Protein AF-A0AAD6PAG9-F1 (afdb_monomer)

Foldseek 3Di:
DDDDDDDDDDDDDDDDDDDDDDDDDPPPPPPPPPPDPPPPVNVPDDDDDDPVVDDDDPCLAEPEPPPADDDVVDPVRHRPDYDDPPDDPPDDDD

Secondary structure (DSSP, 8-state):
-----PPPP------------------------------HHHHT---PPPGGG-----GGGGEETTT--PPTT-GGGS-SSEE-SS--TTS---

Solvent-accessible surface area (backbone atoms only — not comparable to full-atom values): 7005 Å² total; per-residue (Å²): 139,85,84,87,82,83,88,85,81,88,87,84,80,82,90,80,82,92,76,93,78,89,70,91,69,92,73,81,70,77,73,88,79,79,78,71,80,72,53,72,70,63,80,73,54,88,73,87,76,57,73,92,73,58,79,87,75,68,55,27,66,58,24,37,70,93,74,62,72,66,50,88,92,39,76,85,41,49,70,76,31,79,40,63,85,86,64,53,94,85,53,78,86,126

Sequence (94 aa):
MIQKRPQKWMGGANCVSEEELVFHGAVQLWASEEQGAHARAFLHRFQWLEDEEIGSIPFVWNFLEGHNRVGEGDAATFPKAIHYTRGGPWFEAL

Structure (mmCIF, N/CA/C/O backbone):
data_AF-A0AAD6PAG9-F1
#
_entry.id   AF-A0AAD6PAG9-F1
#
loop_
_atom_site.group_PDB
_atom_site.id
_atom_site.type_symbol
_atom_site.label_atom_id
_atom_site.label_alt_id
_atom_site.label_comp_id
_atom_site.label_asym_id
_atom_site.label_entity_id
_atom_site.label_seq_id
_atom_site.pdbx_PDB_ins_code
_atom_site.Cartn_x
_atom_site.Cartn_y
_atom_site.Cartn_z
_atom_site.occupancy
_atom_site.B_iso_or_equiv
_atom_site.auth_seq_id
_atom_site.auth_comp_id
_atom_site.auth_asym_id
_atom_site.auth_atom_id
_atom_site.pdbx_PDB_model_num
ATOM 1 N N . MET A 1 1 ? 45.161 20.354 -42.690 1.00 37.53 1 MET A N 1
ATOM 2 C CA . MET A 1 1 ? 45.706 21.120 -41.547 1.00 37.53 1 MET A CA 1
ATOM 3 C C . MET A 1 1 ? 45.214 22.552 -41.669 1.00 37.53 1 MET A C 1
ATOM 5 O O . MET A 1 1 ? 45.669 23.249 -42.562 1.00 37.53 1 MET A O 1
ATOM 9 N N . ILE A 1 2 ? 44.239 22.967 -40.858 1.00 37.66 2 ILE A N 1
ATOM 10 C CA . ILE A 1 2 ? 43.726 24.346 -40.867 1.00 37.66 2 ILE A CA 1
ATOM 11 C C . ILE A 1 2 ? 44.150 24.987 -39.547 1.00 37.66 2 ILE A C 1
ATOM 13 O O . ILE A 1 2 ? 43.726 24.568 -38.473 1.00 37.66 2 ILE A O 1
ATOM 17 N N . GLN A 1 3 ? 45.063 25.948 -39.656 1.00 38.72 3 GLN A N 1
ATOM 18 C CA . GLN A 1 3 ? 45.610 26.742 -38.561 1.00 38.72 3 GLN A CA 1
ATOM 19 C C . GLN A 1 3 ? 44.617 27.855 -38.189 1.00 38.72 3 GLN A C 1
ATOM 21 O O . GLN A 1 3 ? 44.124 28.566 -39.065 1.00 38.72 3 GLN A O 1
ATOM 26 N N . LYS A 1 4 ? 44.330 28.008 -36.891 1.00 41.78 4 LYS A N 1
ATOM 27 C CA . LYS A 1 4 ? 43.519 29.102 -36.327 1.00 41.78 4 LYS A CA 1
ATOM 28 C C . LYS A 1 4 ? 44.320 30.412 -36.309 1.00 41.78 4 LYS A C 1
ATOM 30 O O . LYS A 1 4 ? 45.515 30.395 -36.029 1.00 41.78 4 LYS A O 1
ATOM 35 N N . ARG A 1 5 ? 43.649 31.558 -36.465 1.00 38.16 5 ARG A N 1
ATOM 36 C CA . ARG A 1 5 ? 44.105 32.840 -35.892 1.00 38.16 5 ARG A CA 1
ATOM 37 C C . ARG A 1 5 ? 42.948 33.532 -35.154 1.00 38.16 5 ARG A C 1
ATOM 39 O O . ARG A 1 5 ? 41.828 33.476 -35.656 1.00 38.16 5 ARG A O 1
ATOM 46 N N . PRO A 1 6 ? 43.189 34.146 -33.980 1.00 42.09 6 PRO A N 1
ATOM 47 C CA . PRO A 1 6 ? 42.140 34.710 -33.135 1.00 42.09 6 PRO A CA 1
ATOM 48 C C . PRO A 1 6 ? 41.885 36.193 -33.450 1.00 42.09 6 PRO A C 1
ATOM 50 O O . PRO A 1 6 ? 42.820 36.950 -33.713 1.00 42.09 6 PRO A O 1
ATOM 53 N N . GLN A 1 7 ? 40.622 36.620 -33.384 1.00 40.94 7 GLN A N 1
ATOM 54 C CA . GLN A 1 7 ? 40.243 38.035 -33.387 1.00 40.94 7 GLN A CA 1
ATOM 55 C C . GLN A 1 7 ? 40.384 38.618 -31.974 1.00 40.94 7 GLN A C 1
ATOM 57 O O . GLN A 1 7 ? 39.798 38.114 -31.020 1.00 40.94 7 GLN A O 1
ATOM 62 N N . LYS A 1 8 ? 41.162 39.698 -31.858 1.00 38.56 8 LYS A N 1
ATOM 63 C CA . LYS A 1 8 ? 41.299 40.545 -30.667 1.00 38.56 8 LYS A CA 1
ATOM 64 C C . LYS A 1 8 ? 40.163 41.572 -30.661 1.00 38.56 8 LYS A C 1
ATOM 66 O O . LYS A 1 8 ? 40.052 42.342 -31.610 1.00 38.56 8 LYS A O 1
ATOM 71 N N . TRP A 1 9 ? 39.357 41.601 -29.602 1.00 33.53 9 TRP A N 1
ATOM 72 C CA . TRP A 1 9 ? 38.399 42.679 -29.338 1.00 33.53 9 TRP A CA 1
ATOM 73 C C . TRP A 1 9 ? 39.014 43.690 -28.362 1.00 33.53 9 TRP A C 1
ATOM 75 O O . TRP A 1 9 ? 39.594 43.305 -27.349 1.00 33.53 9 TRP A O 1
ATOM 85 N N . MET A 1 10 ? 38.929 44.980 -28.698 1.00 36.38 10 MET A N 1
ATOM 86 C CA . MET A 1 10 ? 39.338 46.095 -27.840 1.00 36.38 10 MET A CA 1
ATOM 87 C C . MET A 1 10 ? 38.115 46.559 -27.048 1.00 36.38 10 MET A C 1
ATOM 89 O O . MET A 1 10 ? 37.200 47.137 -27.625 1.00 36.38 10 MET A O 1
ATOM 93 N N . GLY A 1 11 ? 38.084 46.275 -25.746 1.00 33.91 11 GLY A N 1
ATOM 94 C CA . GLY A 1 11 ? 37.075 46.803 -24.832 1.00 33.91 11 GLY A CA 1
ATOM 95 C C . GLY A 1 11 ? 37.624 48.018 -24.098 1.00 33.91 11 GLY A C 1
ATOM 96 O O . GLY A 1 11 ? 38.533 47.880 -23.286 1.00 33.91 11 GLY A O 1
ATOM 97 N N . GLY A 1 12 ? 37.082 49.194 -24.401 1.00 39.97 12 GLY A N 1
ATOM 98 C CA . GLY A 1 12 ? 37.183 50.383 -23.566 1.00 39.97 12 GLY A CA 1
ATOM 99 C C . GLY A 1 12 ? 35.791 50.722 -23.049 1.00 39.97 12 GLY A C 1
ATOM 100 O O . GLY A 1 12 ? 34.886 50.943 -23.849 1.00 39.97 12 GLY A O 1
ATOM 101 N N . ALA A 1 13 ? 35.620 50.751 -21.732 1.00 38.97 13 ALA A N 1
ATOM 102 C CA . ALA A 1 13 ? 34.505 51.422 -21.080 1.00 38.97 13 ALA A CA 1
ATOM 103 C C . ALA A 1 13 ? 34.961 51.855 -19.683 1.00 38.97 13 ALA A C 1
ATOM 105 O O . ALA A 1 13 ? 35.590 51.089 -18.956 1.00 38.97 13 ALA A O 1
ATOM 106 N N . ASN A 1 14 ? 34.708 53.127 -19.396 1.00 36.22 14 ASN A N 1
ATOM 107 C CA . ASN A 1 14 ? 35.243 53.893 -18.281 1.00 36.22 14 ASN A CA 1
ATOM 108 C C . ASN A 1 14 ? 34.649 53.495 -16.925 1.00 36.22 14 ASN A C 1
ATOM 110 O O . ASN A 1 14 ? 33.480 53.131 -16.821 1.00 36.22 14 ASN A O 1
ATOM 114 N N . CYS A 1 15 ? 35.481 53.663 -15.899 1.00 32.91 15 CYS A N 1
ATOM 115 C CA . CYS A 1 15 ? 35.160 53.626 -14.480 1.00 32.91 15 CYS A CA 1
ATOM 116 C C . CYS A 1 15 ? 34.096 54.676 -14.123 1.00 32.91 15 CYS A C 1
ATOM 118 O O . CYS A 1 15 ? 34.209 55.830 -14.541 1.00 32.91 15 CYS A O 1
ATOM 120 N N . VAL A 1 16 ? 33.120 54.303 -13.294 1.00 40.69 16 VAL A N 1
ATOM 121 C CA . VAL A 1 16 ? 32.314 55.257 -12.523 1.00 40.69 16 VAL A CA 1
ATOM 122 C C . VAL A 1 16 ? 32.442 54.878 -11.052 1.00 40.69 16 VAL A C 1
ATOM 124 O O . VAL A 1 16 ? 32.465 53.700 -10.703 1.00 40.69 16 VAL A O 1
ATOM 127 N N . SER A 1 17 ? 32.656 55.917 -10.258 1.00 36.91 17 SER A N 1
ATOM 128 C CA . SER A 1 17 ? 33.140 55.971 -8.884 1.00 36.91 17 SER A CA 1
ATOM 129 C C . SER A 1 17 ? 32.204 55.372 -7.837 1.00 36.91 17 SER A C 1
ATOM 131 O O . SER A 1 17 ? 30.984 55.420 -7.965 1.00 36.91 17 SER A O 1
ATOM 133 N N . GLU A 1 18 ? 32.849 54.865 -6.788 1.00 46.19 18 GLU A N 1
ATOM 134 C CA . GLU A 1 18 ? 32.314 54.384 -5.516 1.00 46.19 18 GLU A CA 1
ATOM 135 C C . GLU A 1 18 ? 31.463 55.443 -4.799 1.00 46.19 18 GLU A C 1
ATOM 137 O O . GLU A 1 18 ? 31.938 56.553 -4.580 1.00 46.19 18 GLU A O 1
ATOM 142 N N . GLU A 1 19 ? 30.262 55.068 -4.348 1.00 42.09 19 GLU A N 1
ATOM 143 C CA . GLU A 1 19 ? 29.647 55.641 -3.146 1.00 42.09 19 GLU A CA 1
ATOM 144 C C . GLU A 1 19 ? 28.997 54.516 -2.324 1.00 42.09 19 GLU A C 1
ATOM 146 O O . GLU A 1 19 ? 28.196 53.718 -2.819 1.00 42.09 19 GLU A O 1
ATOM 151 N N . GLU A 1 20 ? 29.421 54.441 -1.062 1.00 40.09 20 GLU A N 1
ATOM 152 C CA . GLU A 1 20 ? 28.941 53.558 -0.003 1.00 40.09 20 GLU A CA 1
ATOM 153 C C . GLU A 1 20 ? 27.416 53.600 0.165 1.00 40.09 20 GLU A C 1
ATOM 155 O O . GLU A 1 20 ? 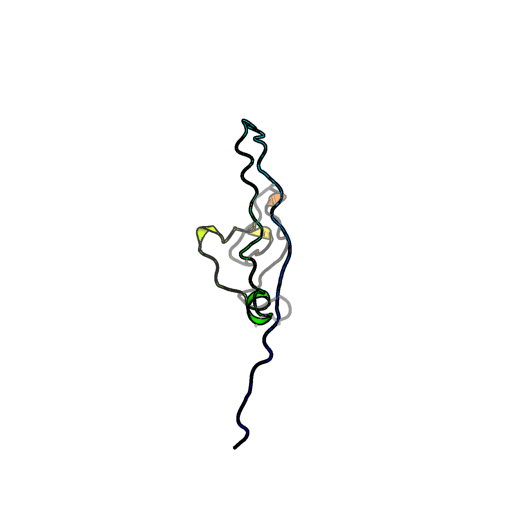26.825 54.646 0.425 1.00 40.09 20 GLU A O 1
ATOM 160 N N . LEU A 1 21 ? 26.794 52.421 0.182 1.00 34.88 21 LEU A N 1
ATOM 161 C CA . LEU A 1 21 ? 25.513 52.199 0.847 1.00 34.88 21 LEU A CA 1
ATOM 162 C C . LEU A 1 21 ? 25.678 51.023 1.809 1.00 34.88 21 LEU A C 1
ATOM 164 O O . LEU A 1 21 ? 25.601 49.854 1.433 1.00 34.88 21 LEU A O 1
ATOM 168 N N . VAL A 1 22 ? 25.929 51.354 3.076 1.00 39.19 22 VAL A N 1
ATOM 169 C CA . VAL A 1 22 ? 25.899 50.407 4.191 1.00 39.19 22 VAL A CA 1
ATOM 170 C C . VAL A 1 22 ? 24.443 50.013 4.438 1.00 39.19 22 VAL A C 1
ATOM 172 O O . VAL A 1 22 ? 23.676 50.771 5.029 1.00 39.19 22 VAL A O 1
ATOM 175 N N . PHE A 1 23 ? 24.058 48.812 4.004 1.00 35.66 23 PHE A N 1
ATOM 176 C CA . PHE A 1 23 ? 22.809 48.174 4.414 1.00 35.66 23 PHE A CA 1
ATOM 177 C C . PHE A 1 23 ? 23.112 47.095 5.459 1.00 35.66 23 PHE A C 1
ATOM 179 O O . PHE A 1 23 ? 23.702 46.056 5.168 1.00 35.66 23 PHE A O 1
ATOM 186 N N . HIS A 1 24 ? 22.700 47.357 6.701 1.00 37.97 24 HIS A N 1
ATOM 187 C CA . HIS A 1 24 ? 22.549 46.324 7.719 1.00 37.97 24 HIS A CA 1
ATOM 188 C C . HIS A 1 24 ? 21.414 45.391 7.295 1.00 37.97 24 HIS A C 1
ATOM 190 O O . HIS A 1 24 ? 20.272 45.819 7.141 1.00 37.97 24 HIS A O 1
ATOM 196 N N . GLY A 1 25 ? 21.731 44.112 7.136 1.00 38.06 25 GLY A N 1
ATOM 197 C CA . GLY A 1 25 ? 20.758 43.076 6.825 1.00 38.06 25 GLY A CA 1
ATOM 198 C C . GLY A 1 25 ? 21.381 42.050 5.903 1.00 38.06 25 GLY A C 1
ATOM 199 O O . GLY A 1 25 ? 21.449 42.258 4.697 1.00 38.06 25 GLY A O 1
ATOM 200 N N . ALA A 1 26 ? 21.842 40.939 6.475 1.00 44.81 26 ALA A N 1
ATOM 201 C CA . ALA A 1 26 ? 22.253 39.772 5.712 1.00 44.81 26 ALA A CA 1
ATOM 202 C C . ALA A 1 26 ? 21.020 39.166 5.022 1.00 44.81 26 ALA A C 1
ATOM 204 O O . ALA A 1 26 ? 20.409 38.220 5.510 1.00 44.81 26 ALA A O 1
ATOM 205 N N . VAL A 1 27 ? 20.630 39.738 3.885 1.00 41.22 27 VAL A N 1
ATOM 206 C CA . VAL A 1 27 ? 19.847 39.025 2.885 1.00 41.22 27 VAL A CA 1
ATOM 207 C C . VAL A 1 27 ? 20.848 38.144 2.165 1.00 41.22 27 VAL A C 1
ATOM 209 O O . VAL A 1 27 ? 21.627 38.606 1.333 1.00 41.22 27 VAL A O 1
ATOM 212 N N . GLN A 1 28 ? 20.857 36.865 2.522 1.00 47.28 28 GLN A N 1
ATOM 213 C CA . GLN A 1 28 ? 21.584 35.862 1.766 1.00 47.28 28 GLN A CA 1
ATOM 214 C C . GLN A 1 28 ? 20.807 35.638 0.465 1.00 47.28 28 GLN A C 1
ATOM 216 O O . GLN A 1 28 ? 19.939 34.775 0.356 1.00 47.28 28 GLN A O 1
ATOM 221 N N . LEU A 1 29 ? 21.070 36.515 -0.505 1.00 39.03 29 LEU A N 1
ATOM 222 C CA . LEU A 1 29 ? 20.784 36.271 -1.907 1.00 39.03 29 LEU A CA 1
ATOM 223 C C . LEU A 1 29 ? 21.482 34.959 -2.247 1.00 39.03 29 LEU A C 1
ATOM 225 O O . LEU A 1 29 ? 22.710 34.882 -2.241 1.00 39.03 29 LEU A O 1
ATOM 229 N N . TRP A 1 30 ? 20.699 33.919 -2.515 1.00 42.53 30 TRP A N 1
ATOM 230 C CA . TRP A 1 30 ? 21.200 32.776 -3.256 1.00 42.53 30 TRP A CA 1
ATOM 231 C C . TRP A 1 30 ? 21.554 33.333 -4.632 1.00 42.53 30 TRP A C 1
ATOM 233 O O . TRP A 1 30 ? 20.6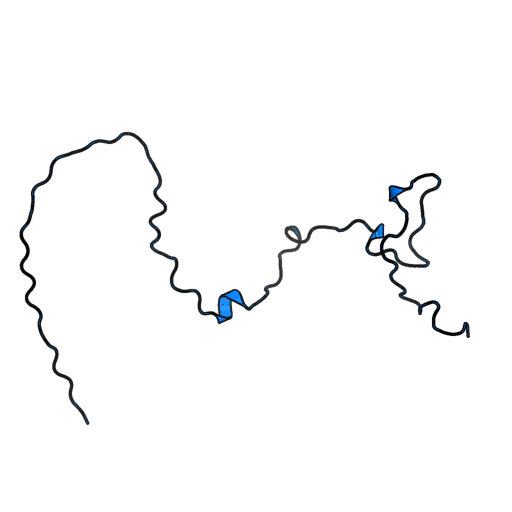82 33.480 -5.487 1.00 42.53 30 TRP A O 1
ATOM 243 N N . ALA A 1 31 ? 22.808 33.758 -4.808 1.00 44.97 31 ALA A N 1
ATOM 244 C CA . ALA A 1 31 ? 23.340 34.041 -6.124 1.00 44.97 31 ALA A CA 1
ATOM 245 C C . ALA A 1 31 ? 23.117 32.758 -6.925 1.00 44.97 31 ALA A C 1
ATOM 247 O O . ALA A 1 31 ? 23.626 31.692 -6.577 1.00 44.97 31 ALA A O 1
ATOM 248 N N . SER A 1 32 ? 22.239 32.848 -7.917 1.00 53.72 32 SER A N 1
ATOM 249 C CA . SER A 1 32 ? 21.803 31.758 -8.781 1.00 53.72 32 SER A CA 1
ATOM 250 C C . SER A 1 32 ? 22.924 31.361 -9.743 1.00 53.72 32 SER A C 1
ATOM 252 O O . SER A 1 32 ? 22.749 31.416 -10.959 1.00 53.72 32 SER A O 1
ATOM 254 N N . GLU A 1 33 ? 24.103 31.045 -9.219 1.00 53.62 33 GLU A N 1
ATOM 255 C CA . GLU A 1 33 ? 25.313 30.882 -10.023 1.00 53.62 33 GLU A CA 1
ATOM 256 C C . GLU A 1 33 ? 25.887 29.467 -9.975 1.00 53.62 33 GLU A C 1
ATOM 258 O O . GLU A 1 33 ? 27.012 29.232 -10.395 1.00 53.62 33 GLU A O 1
ATOM 263 N N . GLU A 1 34 ? 25.076 28.482 -9.584 1.00 52.94 34 GLU A N 1
ATOM 264 C CA . GLU A 1 34 ? 25.405 27.089 -9.886 1.00 52.94 34 GLU A CA 1
ATOM 265 C C . GLU A 1 34 ? 24.167 26.218 -10.113 1.00 52.94 34 GLU A C 1
ATOM 267 O O . GLU A 1 34 ? 23.927 25.215 -9.454 1.00 52.94 34 GLU A O 1
ATOM 272 N N . GLN A 1 35 ? 23.357 26.590 -11.102 1.00 50.94 35 GLN A N 1
ATOM 273 C CA . GLN A 1 35 ? 22.470 25.636 -11.774 1.00 50.94 35 GLN A CA 1
ATOM 274 C C . GLN A 1 35 ? 22.995 25.422 -13.188 1.00 50.94 35 GLN A C 1
ATOM 276 O O . GLN A 1 35 ? 22.367 25.763 -14.190 1.00 50.94 35 GLN A O 1
ATOM 281 N N . GLY A 1 36 ? 24.214 24.876 -13.252 1.00 48.84 36 GLY A N 1
ATOM 282 C CA . GLY A 1 36 ? 24.765 24.333 -14.482 1.00 48.84 36 GLY A CA 1
ATOM 283 C C . GLY A 1 36 ? 23.768 23.330 -15.043 1.00 48.84 36 GLY A C 1
ATOM 284 O O . GLY A 1 36 ? 23.350 22.418 -14.336 1.00 48.84 36 GLY A O 1
ATOM 285 N N . ALA A 1 37 ? 23.346 23.553 -16.288 1.00 55.47 37 ALA A N 1
ATOM 286 C CA . ALA A 1 37 ? 22.349 22.771 -17.002 1.00 55.47 37 ALA A CA 1
ATOM 287 C C . ALA A 1 37 ? 22.499 21.271 -16.715 1.00 55.47 37 ALA A C 1
ATOM 289 O O . ALA A 1 37 ? 23.337 20.589 -17.312 1.00 55.47 37 ALA A O 1
ATOM 290 N N . HIS A 1 38 ? 21.685 20.750 -15.794 1.00 57.97 38 HIS A N 1
ATOM 291 C CA . HIS A 1 38 ? 21.645 19.324 -15.546 1.00 57.97 38 HIS A CA 1
ATOM 292 C C . HIS A 1 38 ? 21.248 18.671 -16.870 1.00 57.97 38 HIS A C 1
ATOM 294 O O . HIS A 1 38 ? 20.164 18.928 -17.400 1.00 57.97 38 HIS A O 1
ATOM 300 N N . ALA A 1 39 ? 22.160 17.887 -17.457 1.00 63.97 39 ALA A N 1
ATOM 301 C CA . ALA A 1 39 ? 21.905 17.203 -18.718 1.00 63.97 39 ALA A CA 1
ATOM 302 C C . ALA A 1 39 ? 20.561 16.476 -18.610 1.00 63.97 39 ALA A C 1
ATOM 304 O O . ALA 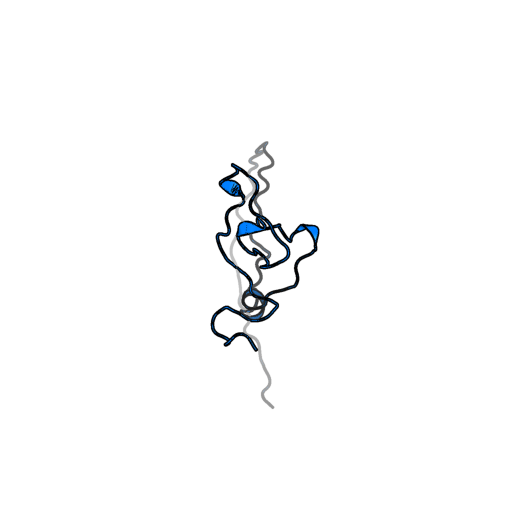A 1 39 ? 20.280 15.897 -17.568 1.00 63.97 39 ALA A O 1
ATOM 305 N N . ARG A 1 40 ? 19.736 16.462 -19.664 1.00 61.44 40 ARG A N 1
ATOM 306 C CA . ARG A 1 40 ? 18.404 15.814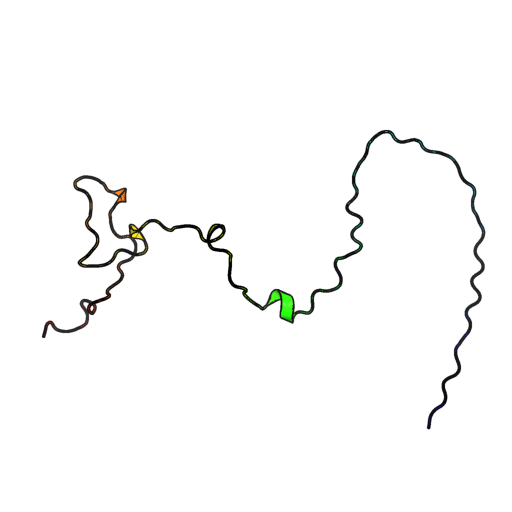 -19.651 1.00 61.44 40 ARG A CA 1
ATOM 307 C C . ARG A 1 40 ? 18.406 14.418 -19.010 1.00 61.44 40 ARG A C 1
ATOM 309 O O . ARG A 1 40 ? 17.446 14.031 -18.359 1.00 61.44 40 ARG A O 1
ATOM 316 N N . ALA A 1 41 ? 19.507 13.684 -19.157 1.00 61.19 41 ALA A N 1
ATOM 317 C CA . ALA A 1 41 ? 19.727 12.387 -18.528 1.00 61.19 41 ALA A CA 1
ATOM 318 C C . ALA A 1 41 ? 19.669 12.403 -16.983 1.00 61.19 41 ALA A C 1
ATOM 320 O O . ALA A 1 41 ? 19.309 11.394 -16.397 1.00 61.19 41 ALA A O 1
ATOM 321 N N . PHE A 1 42 ? 20.016 13.505 -16.319 1.00 65.94 42 PHE A N 1
ATOM 322 C CA . PHE A 1 42 ? 19.916 13.685 -14.868 1.00 65.94 42 PHE A CA 1
ATOM 323 C C . PHE A 1 42 ? 18.459 13.773 -14.392 1.00 65.94 42 PHE A C 1
ATOM 325 O O . PHE A 1 42 ? 18.133 13.190 -13.368 1.00 65.94 42 PHE A O 1
ATOM 332 N N . LEU A 1 43 ? 17.568 14.412 -15.161 1.00 70.19 43 LEU A N 1
ATOM 333 C CA . LEU A 1 43 ? 16.148 14.559 -14.801 1.00 70.19 43 LEU A CA 1
ATOM 334 C C . LEU A 1 43 ? 15.298 13.310 -15.093 1.00 70.19 43 LEU A C 1
ATOM 336 O O . LEU A 1 43 ? 14.199 13.182 -14.566 1.00 70.19 43 LEU A O 1
ATOM 340 N N . HIS A 1 44 ? 15.778 12.394 -15.939 1.00 77.75 44 HIS A N 1
ATOM 341 C CA . HIS A 1 44 ? 15.043 11.180 -16.326 1.00 77.75 44 HIS A CA 1
ATOM 342 C C . HIS A 1 44 ? 15.513 9.907 -15.608 1.00 77.75 44 HIS A C 1
ATOM 344 O O . HIS A 1 44 ? 15.050 8.818 -15.948 1.00 77.75 44 HIS A O 1
ATOM 350 N N . ARG A 1 45 ? 16.440 10.002 -14.648 1.00 77.69 45 ARG A N 1
ATOM 351 C CA . ARG A 1 45 ? 16.882 8.842 -13.867 1.00 77.69 45 ARG A CA 1
ATOM 352 C C . ARG A 1 45 ? 16.246 8.866 -12.489 1.00 77.69 45 ARG A C 1
ATOM 354 O O . ARG A 1 45 ? 16.509 9.772 -11.707 1.00 77.69 45 ARG A O 1
ATOM 361 N N . PHE A 1 46 ? 15.479 7.826 -12.189 1.00 84.44 46 PHE A N 1
ATOM 362 C CA . PHE A 1 46 ? 15.181 7.483 -10.807 1.00 84.44 46 PHE A CA 1
ATOM 363 C C . PHE A 1 46 ? 16.452 6.959 -10.138 1.00 84.44 46 PHE A C 1
ATOM 365 O O . PHE A 1 46 ? 17.251 6.256 -10.763 1.00 84.44 46 PHE A O 1
ATOM 372 N N . GLN A 1 47 ? 16.642 7.342 -8.883 1.00 87.19 47 GLN A N 1
ATOM 373 C CA . GLN A 1 47 ? 17.673 6.808 -8.004 1.00 87.19 47 GLN A CA 1
ATOM 374 C C . GLN A 1 47 ? 16.976 6.097 -6.849 1.00 87.19 47 GLN A C 1
ATOM 376 O O . GLN A 1 47 ? 15.797 6.348 -6.588 1.00 87.19 47 GLN A O 1
ATOM 381 N N . TRP A 1 48 ? 17.691 5.182 -6.206 1.00 92.25 48 TRP A N 1
ATOM 382 C CA . TRP A 1 48 ? 17.213 4.594 -4.963 1.00 92.25 48 TRP A CA 1
ATOM 383 C C . TRP A 1 48 ? 17.139 5.676 -3.886 1.00 92.25 48 TRP A C 1
ATOM 385 O O . TRP A 1 48 ? 17.969 6.583 -3.874 1.00 92.25 48 TRP A O 1
ATOM 395 N N . LEU A 1 49 ? 16.114 5.580 -3.048 1.00 94.69 49 LEU A N 1
ATOM 396 C CA . LEU A 1 49 ? 15.956 6.402 -1.856 1.00 94.69 49 LEU A CA 1
ATOM 397 C C . LEU A 1 49 ? 16.660 5.723 -0.684 1.00 94.69 49 LEU A C 1
ATOM 399 O O . LEU A 1 49 ? 16.765 4.493 -0.672 1.00 94.69 49 LEU A O 1
ATOM 403 N N . GLU A 1 50 ? 17.094 6.515 0.289 1.00 96.25 50 GLU A N 1
ATOM 404 C CA . GLU A 1 50 ? 17.478 5.987 1.597 1.00 96.25 50 GLU A CA 1
ATOM 405 C C . GLU A 1 50 ? 16.228 5.469 2.329 1.00 96.25 50 GLU A C 1
ATOM 407 O O . GLU A 1 50 ? 15.110 5.942 2.094 1.00 96.25 50 GLU A O 1
ATOM 412 N N . ASP A 1 51 ? 16.392 4.496 3.227 1.00 95.69 51 ASP A N 1
ATOM 413 C CA . ASP A 1 51 ? 15.264 3.833 3.895 1.00 95.69 51 ASP A CA 1
ATOM 414 C C . ASP A 1 51 ? 14.390 4.824 4.686 1.00 95.69 51 ASP A C 1
ATOM 416 O O . ASP A 1 51 ? 13.166 4.684 4.722 1.00 95.69 51 ASP A O 1
ATOM 420 N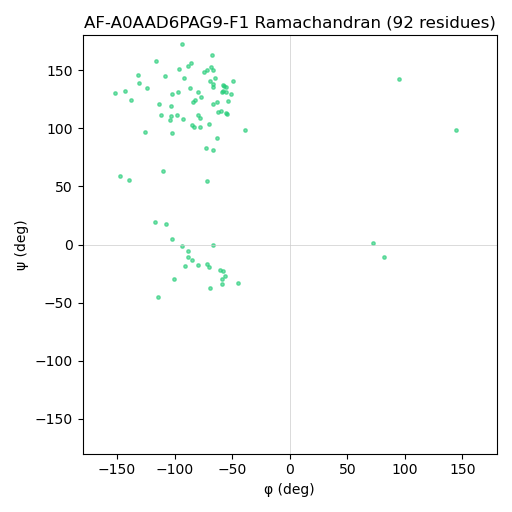 N . GLU A 1 52 ? 14.981 5.870 5.273 1.00 96.88 52 GLU A N 1
ATOM 421 C CA . GLU A 1 52 ? 14.255 6.904 6.021 1.00 96.88 52 GLU A CA 1
ATOM 422 C C . GLU A 1 52 ? 13.397 7.812 5.128 1.00 96.88 52 GLU A C 1
ATOM 424 O O . GLU A 1 52 ? 12.468 8.465 5.612 1.00 96.88 52 GLU A O 1
ATOM 429 N N . GLU A 1 53 ? 13.686 7.857 3.828 1.00 96.44 53 GLU A N 1
ATOM 430 C CA . GLU A 1 53 ? 12.896 8.591 2.839 1.00 96.44 53 GLU A CA 1
ATOM 431 C C . GLU A 1 53 ? 11.704 7.756 2.333 1.00 96.44 53 GLU A C 1
ATOM 433 O O . GLU A 1 53 ? 10.775 8.291 1.715 1.00 96.44 53 GLU A O 1
ATOM 438 N N . ILE A 1 54 ? 11.688 6.447 2.615 1.00 96.06 54 ILE A N 1
ATOM 439 C CA . ILE A 1 54 ? 10.605 5.539 2.241 1.00 96.06 54 ILE A CA 1
ATOM 440 C C . ILE A 1 54 ? 9.499 5.603 3.299 1.00 96.06 54 ILE A C 1
ATOM 442 O O . ILE A 1 54 ? 9.561 5.011 4.376 1.00 96.06 54 ILE A O 1
ATOM 446 N N . GLY A 1 55 ? 8.420 6.311 2.964 1.00 94.44 55 GLY A N 1
ATOM 447 C CA . GLY A 1 55 ? 7.202 6.323 3.773 1.00 94.44 55 GLY A CA 1
ATOM 448 C C . GLY A 1 55 ? 6.472 4.971 3.791 1.00 94.44 55 GLY A C 1
ATOM 449 O O . GLY A 1 55 ? 6.647 4.123 2.917 1.00 94.44 55 GLY A O 1
ATOM 450 N N . SER A 1 56 ? 5.575 4.790 4.763 1.00 94.56 56 SER A N 1
ATOM 451 C CA . SER A 1 56 ? 4.657 3.644 4.792 1.00 94.56 56 SER A CA 1
ATOM 452 C C . SER A 1 56 ? 3.294 4.003 4.202 1.00 94.56 56 SER A C 1
ATOM 454 O O . SER A 1 56 ? 2.835 5.145 4.283 1.00 94.56 56 SER A O 1
ATOM 456 N N . ILE A 1 57 ? 2.618 3.006 3.634 1.00 94.56 57 ILE A N 1
ATOM 457 C CA . ILE A 1 57 ? 1.205 3.104 3.267 1.00 94.56 57 ILE A CA 1
ATOM 458 C C . ILE A 1 57 ? 0.366 2.253 4.227 1.00 94.56 57 ILE A C 1
ATOM 460 O O . ILE A 1 57 ? 0.815 1.182 4.644 1.00 94.56 57 ILE A O 1
ATOM 464 N N . PRO A 1 58 ? -0.863 2.677 4.575 1.00 95.88 58 PRO A N 1
ATOM 465 C CA . PRO A 1 58 ? -1.758 1.850 5.375 1.00 95.88 58 PRO A CA 1
ATOM 466 C C . PRO A 1 58 ? -1.985 0.481 4.723 1.00 95.88 58 PRO A C 1
ATOM 468 O O . PRO A 1 58 ? -2.268 0.411 3.525 1.00 95.88 58 PRO A O 1
ATOM 471 N N . PHE A 1 59 ? -1.936 -0.597 5.513 1.00 96.25 59 PHE A N 1
ATOM 472 C CA . PHE A 1 59 ? -2.037 -1.972 4.997 1.00 96.25 59 PHE A CA 1
ATOM 473 C C . PHE A 1 59 ? -3.331 -2.239 4.216 1.00 96.25 59 PHE A C 1
ATOM 475 O O . PHE A 1 59 ? -3.363 -3.121 3.372 1.00 96.25 59 PHE A O 1
ATOM 482 N N . VAL A 1 60 ? -4.394 -1.464 4.437 1.00 97.81 60 VAL A N 1
ATOM 483 C CA . VAL A 1 60 ? -5.640 -1.573 3.664 1.00 97.81 60 VAL A CA 1
ATOM 484 C C . VAL A 1 60 ? -5.462 -1.309 2.166 1.00 97.81 60 VAL A C 1
ATOM 486 O O . VAL A 1 60 ? -6.286 -1.755 1.372 1.00 97.81 60 VAL A O 1
ATOM 489 N N . TRP A 1 61 ? -4.400 -0.606 1.765 1.00 97.44 61 TRP A N 1
ATOM 490 C CA . TRP A 1 61 ? -4.015 -0.404 0.363 1.00 97.44 61 TRP A CA 1
ATOM 491 C C . TRP A 1 61 ? -3.094 -1.505 -0.185 1.00 97.44 61 TRP A C 1
ATOM 493 O O . TRP A 1 61 ? -2.795 -1.517 -1.374 1.00 97.44 61 TRP A O 1
ATOM 503 N N . ASN A 1 62 ? -2.661 -2.435 0.663 1.00 96.56 62 ASN A N 1
ATOM 504 C CA . ASN A 1 62 ? -1.932 -3.645 0.298 1.00 96.56 62 ASN A CA 1
ATOM 505 C C . ASN A 1 62 ? -2.451 -4.809 1.158 1.00 96.56 62 ASN A C 1
ATOM 507 O O . ASN A 1 62 ? -1.700 -5.423 1.916 1.00 96.56 62 ASN A O 1
ATOM 511 N N . PHE A 1 63 ? -3.766 -5.047 1.118 1.00 97.06 63 PHE A N 1
ATOM 512 C CA . PHE A 1 63 ? -4.404 -6.014 2.003 1.00 97.06 63 PHE A CA 1
ATOM 513 C C . PHE A 1 63 ? -4.138 -7.424 1.479 1.00 97.06 63 PHE A C 1
ATOM 515 O O . PHE A 1 63 ? -4.672 -7.828 0.445 1.00 97.06 63 PHE A O 1
ATOM 522 N N . LEU A 1 64 ? -3.305 -8.172 2.192 1.00 95.00 64 LEU A N 1
ATOM 523 C CA . LEU A 1 64 ? -2.921 -9.534 1.855 1.00 95.00 64 LEU A CA 1
ATOM 524 C C . LEU A 1 64 ? -4.024 -10.506 2.285 1.00 95.00 64 LEU A C 1
ATOM 526 O O . LEU A 1 64 ? -4.252 -10.733 3.480 1.00 95.00 64 LEU A O 1
ATOM 530 N N . GLU A 1 65 ? -4.695 -11.099 1.298 1.00 91.25 65 GLU A N 1
ATOM 531 C CA . GLU A 1 65 ? -5.699 -12.140 1.526 1.00 91.25 65 GLU A CA 1
ATOM 532 C C . GLU A 1 65 ? -5.069 -13.322 2.293 1.00 91.25 65 GLU A C 1
ATOM 534 O O . GLU A 1 65 ? -3.957 -13.759 1.997 1.00 91.25 65 GLU A O 1
ATOM 539 N N . GLY A 1 66 ? -5.742 -13.788 3.350 1.00 89.31 66 GLY A N 1
ATOM 540 C CA . GLY A 1 66 ? -5.251 -14.856 4.230 1.00 89.31 66 GLY A CA 1
ATOM 541 C C . GLY A 1 66 ? -4.264 -14.427 5.328 1.00 89.31 66 GLY A C 1
ATOM 542 O O . GLY A 1 66 ? -4.019 -15.212 6.243 1.00 89.31 66 GLY A O 1
ATOM 543 N N . HIS A 1 67 ? -3.742 -13.195 5.295 1.00 92.81 67 HIS A N 1
ATOM 544 C CA . HIS A 1 67 ? -2.813 -12.675 6.311 1.00 92.81 67 HIS A CA 1
ATOM 545 C C . HIS A 1 67 ? -3.405 -11.518 7.118 1.00 92.81 67 HIS A C 1
ATOM 547 O O . HIS A 1 67 ? -3.296 -11.498 8.346 1.00 92.81 67 HIS A O 1
ATOM 553 N N . ASN A 1 68 ? -4.040 -10.555 6.450 1.00 95.44 68 ASN A N 1
ATOM 554 C CA . ASN A 1 68 ? -4.680 -9.431 7.123 1.00 95.44 68 ASN A CA 1
ATOM 555 C C . ASN A 1 68 ? -6.114 -9.772 7.556 1.00 95.44 68 ASN A C 1
ATOM 557 O O . ASN A 1 68 ? -6.764 -10.661 7.004 1.00 95.44 68 ASN A O 1
ATOM 561 N N . ARG A 1 69 ? -6.614 -9.051 8.565 1.00 95.38 69 ARG A N 1
ATOM 562 C CA . ARG A 1 69 ? -7.986 -9.171 9.074 1.00 95.38 69 ARG A CA 1
ATOM 563 C C . ARG A 1 69 ? -8.606 -7.789 9.213 1.00 95.38 69 ARG A C 1
ATOM 565 O O . ARG A 1 69 ? -7.912 -6.836 9.559 1.00 95.38 69 ARG A O 1
ATOM 572 N N . VAL A 1 70 ? -9.908 -7.710 8.961 1.00 96.62 70 VAL A N 1
ATOM 573 C CA . VAL A 1 70 ? -10.713 -6.534 9.302 1.00 96.62 70 VAL A CA 1
ATOM 574 C C . VAL A 1 70 ? -10.985 -6.587 10.803 1.00 96.62 70 VAL A C 1
ATOM 576 O O . VAL A 1 70 ? -11.429 -7.616 11.314 1.00 96.62 70 VAL A O 1
ATOM 579 N N . GLY A 1 71 ? -10.663 -5.508 11.507 1.00 95.69 71 GLY A N 1
ATOM 580 C CA . GLY A 1 71 ? -10.975 -5.341 12.919 1.00 95.69 71 GLY A CA 1
ATOM 581 C C . GLY A 1 71 ? -12.482 -5.238 13.123 1.00 95.69 71 GLY A C 1
ATOM 582 O O . GLY A 1 71 ? -13.188 -4.587 12.351 1.00 95.69 71 GLY A O 1
ATOM 583 N N . GLU A 1 72 ? -12.991 -5.892 14.161 1.00 95.75 72 GLU A N 1
ATOM 584 C CA . GLU A 1 72 ? -14.417 -5.863 14.467 1.00 95.75 72 GLU A CA 1
ATOM 585 C C . GLU A 1 72 ? -14.859 -4.433 14.80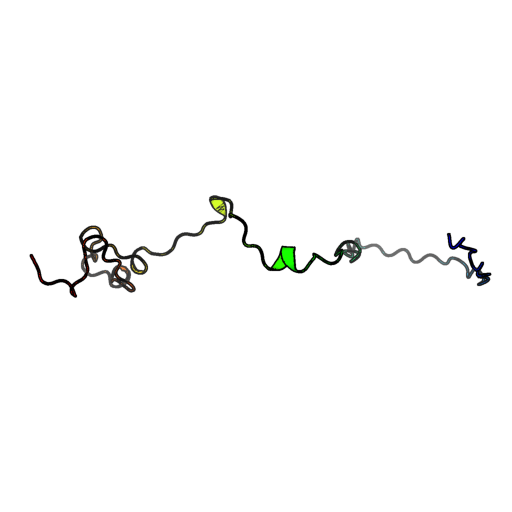8 1.00 95.75 72 GLU A C 1
ATOM 587 O O . GLU A 1 72 ? -14.297 -3.787 15.690 1.00 95.75 72 GLU A O 1
ATOM 592 N N . GLY A 1 73 ? -15.837 -3.915 14.062 1.00 95.25 73 GLY A N 1
ATOM 593 C CA . GLY A 1 73 ? -16.332 -2.546 14.226 1.00 95.25 73 GLY A CA 1
ATOM 594 C C . GLY A 1 73 ? -15.389 -1.439 13.735 1.00 95.25 73 GLY A C 1
ATOM 595 O O . GLY A 1 73 ? -15.761 -0.271 13.829 1.00 95.25 73 GLY A O 1
ATOM 596 N N . ASP A 1 74 ? -14.216 -1.762 13.178 1.00 96.31 74 ASP A N 1
ATOM 597 C CA . ASP A 1 74 ? -13.267 -0.760 12.688 1.00 96.31 74 ASP A CA 1
ATOM 598 C C . ASP A 1 74 ? -13.299 -0.627 11.160 1.00 96.31 74 ASP A C 1
ATOM 600 O O . ASP A 1 74 ? -12.606 -1.329 10.414 1.00 96.31 74 ASP A O 1
ATOM 604 N N . ALA A 1 75 ? -14.070 0.359 10.699 1.00 95.56 75 ALA A N 1
ATOM 605 C CA . ALA A 1 75 ? -14.172 0.729 9.293 1.00 95.56 75 ALA A CA 1
ATOM 606 C C . ALA A 1 75 ? -12.813 1.085 8.647 1.00 95.56 75 ALA A C 1
ATOM 608 O O . ALA A 1 75 ? -12.647 0.912 7.438 1.00 95.56 75 ALA A O 1
ATOM 609 N N . ALA A 1 76 ? -11.826 1.558 9.419 1.00 96.31 76 ALA A N 1
ATOM 610 C CA . ALA A 1 76 ? -10.522 1.962 8.896 1.00 96.31 76 ALA A CA 1
ATOM 611 C C . ALA A 1 76 ? -9.657 0.776 8.445 1.00 96.31 76 ALA A C 1
ATOM 613 O O . ALA A 1 76 ? -8.705 0.976 7.690 1.00 96.31 76 ALA A O 1
ATOM 614 N N . THR A 1 77 ? -10.001 -0.445 8.865 1.00 97.44 77 THR A N 1
ATOM 615 C CA . THR A 1 77 ? -9.288 -1.683 8.509 1.00 97.44 77 THR A CA 1
ATOM 616 C C . THR A 1 77 ? -9.862 -2.398 7.285 1.00 97.44 77 THR A C 1
ATOM 618 O O . THR A 1 77 ? -9.319 -3.422 6.863 1.00 97.44 77 THR A O 1
ATOM 621 N N . PHE A 1 78 ? -10.939 -1.875 6.687 1.00 97.56 78 PHE A N 1
ATOM 622 C CA . PHE A 1 78 ? -11.518 -2.470 5.486 1.00 97.56 78 PHE A CA 1
ATOM 623 C C . PHE A 1 78 ? -10.567 -2.342 4.286 1.00 97.56 78 PHE A C 1
ATOM 625 O O . PHE A 1 78 ? -10.027 -1.255 4.052 1.00 97.56 78 PHE A O 1
ATOM 632 N N . PRO A 1 79 ? -10.383 -3.418 3.494 1.00 97.31 79 PRO A N 1
ATOM 633 C CA . PRO A 1 79 ? -9.513 -3.393 2.328 1.00 97.31 79 PRO A CA 1
ATOM 634 C C . PRO A 1 79 ? -9.957 -2.331 1.320 1.00 97.31 79 PRO A C 1
ATOM 636 O O . PRO A 1 79 ? -11.118 -2.286 0.916 1.00 97.31 79 PRO A O 1
ATOM 639 N N . LYS A 1 80 ? -9.006 -1.517 0.868 1.00 97.50 80 LYS A N 1
ATOM 640 C CA . LYS A 1 80 ? -9.155 -0.594 -0.266 1.00 97.50 80 LYS A CA 1
ATOM 641 C C . LYS A 1 80 ? -8.527 -1.162 -1.537 1.00 97.50 80 LYS A C 1
ATOM 643 O O . LYS A 1 80 ? -9.007 -0.882 -2.629 1.00 97.50 80 LYS A O 1
ATOM 648 N N . ALA A 1 81 ? -7.491 -1.986 -1.390 1.00 97.00 81 ALA A N 1
ATOM 649 C CA . ALA A 1 81 ? -6.925 -2.799 -2.457 1.00 97.00 81 ALA A CA 1
ATOM 650 C C . ALA A 1 81 ? -6.474 -4.154 -1.896 1.00 97.00 81 ALA A C 1
ATOM 652 O O . ALA A 1 81 ? -5.814 -4.216 -0.857 1.00 97.00 81 ALA A O 1
ATOM 653 N N . ILE A 1 82 ? -6.853 -5.232 -2.586 1.00 95.69 82 ILE A N 1
ATOM 654 C CA . ILE A 1 82 ? -6.555 -6.611 -2.188 1.00 95.69 82 ILE A CA 1
ATOM 655 C C . ILE A 1 82 ? -5.394 -7.130 -3.032 1.00 95.69 82 ILE A C 1
ATOM 657 O O . ILE A 1 82 ? -5.432 -7.066 -4.261 1.00 95.69 82 ILE A O 1
ATOM 661 N N . HIS A 1 83 ? -4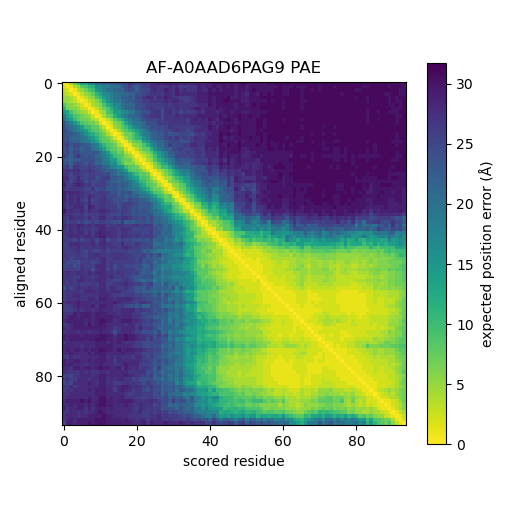.390 -7.686 -2.366 1.00 95.38 83 HIS A N 1
ATOM 662 C CA . HIS A 1 83 ? -3.260 -8.356 -2.986 1.00 95.38 83 HIS A CA 1
ATOM 663 C C . HIS A 1 83 ? -3.434 -9.872 -2.845 1.00 95.38 83 HIS A C 1
ATOM 665 O O . HIS A 1 83 ? -3.262 -10.446 -1.767 1.00 95.38 83 HIS A O 1
ATOM 671 N N . TYR A 1 84 ? -3.762 -10.529 -3.958 1.00 93.12 84 TYR A N 1
ATOM 672 C CA . TYR A 1 84 ? -3.843 -11.986 -4.040 1.00 93.12 84 TYR A CA 1
ATOM 673 C C . TYR A 1 84 ? -2.459 -12.592 -4.287 1.00 93.12 84 TYR A C 1
ATOM 675 O O . TYR A 1 84 ? -1.974 -12.602 -5.416 1.00 93.12 84 TYR A O 1
ATOM 683 N N . THR A 1 85 ? -1.825 -13.117 -3.239 1.00 88.81 85 THR A N 1
ATOM 684 C CA . THR A 1 85 ? -0.500 -13.763 -3.328 1.00 88.81 85 THR A CA 1
ATOM 685 C C . THR A 1 85 ? -0.574 -15.269 -3.589 1.00 88.81 85 THR A C 1
ATOM 687 O O . THR A 1 85 ? 0.400 -15.864 -4.040 1.0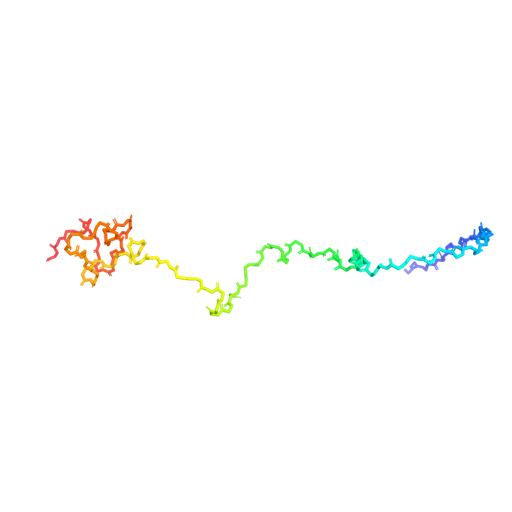0 88.81 85 THR A O 1
ATOM 690 N N . ARG A 1 86 ? -1.731 -15.894 -3.332 1.00 86.50 86 ARG A N 1
ATOM 691 C CA . ARG A 1 86 ? -1.955 -17.352 -3.425 1.00 86.50 86 ARG A CA 1
ATOM 692 C C . ARG A 1 86 ? -2.807 -17.767 -4.631 1.00 86.50 86 ARG A C 1
ATOM 694 O O . ARG A 1 86 ? -3.351 -18.864 -4.652 1.00 86.50 86 ARG A O 1
ATOM 701 N N . GLY A 1 87 ? -2.931 -16.884 -5.620 1.00 86.12 87 GLY A N 1
ATOM 702 C CA . GLY A 1 87 ? -3.917 -17.002 -6.692 1.00 86.12 87 GLY A CA 1
ATOM 703 C C . GLY A 1 87 ? -5.182 -16.211 -6.366 1.00 86.12 87 GLY A C 1
ATOM 704 O O . GLY A 1 87 ? -5.585 -16.093 -5.211 1.00 86.12 87 GLY A O 1
ATOM 705 N N . GLY A 1 88 ? -5.756 -15.587 -7.392 1.00 86.06 88 GLY A N 1
ATOM 706 C CA . GLY A 1 88 ? -6.977 -14.802 -7.253 1.00 86.06 88 GLY A CA 1
ATOM 707 C C . GLY A 1 88 ? -8.237 -15.618 -7.548 1.00 86.06 88 GLY A C 1
ATOM 708 O O . GLY A 1 88 ? -8.145 -16.732 -8.063 1.00 86.06 88 GLY A O 1
ATOM 709 N N . PRO A 1 89 ? -9.422 -15.041 -7.295 1.00 86.31 89 PRO A N 1
ATOM 710 C CA . PRO A 1 89 ? -10.722 -15.712 -7.424 1.00 86.31 89 PRO A CA 1
ATOM 711 C C . PRO A 1 89 ? -11.100 -16.083 -8.869 1.00 86.31 89 PRO A C 1
ATOM 713 O O . PRO A 1 89 ? -12.170 -16.625 -9.118 1.00 86.31 89 PRO A O 1
ATOM 716 N N . TRP A 1 90 ? -10.237 -15.753 -9.826 1.00 86.38 90 TRP A N 1
ATOM 717 C CA . TRP A 1 90 ? -10.341 -16.076 -11.247 1.00 86.38 90 TRP A CA 1
ATOM 718 C C . TRP A 1 90 ? -9.721 -17.426 -11.614 1.00 86.38 90 TRP A C 1
ATOM 720 O O . TRP A 1 90 ? -9.911 -17.882 -12.738 1.00 86.38 90 TRP A O 1
ATOM 730 N N . PHE A 1 91 ? -8.984 -18.063 -10.706 1.00 83.31 91 PHE A N 1
ATOM 731 C CA . PHE A 1 91 ? -8.626 -19.466 -10.867 1.00 83.31 91 PHE A CA 1
ATOM 732 C C . PHE A 1 91 ? -9.746 -20.331 -10.294 1.00 83.31 91 PHE A C 1
ATOM 734 O O . PHE A 1 91 ? -10.246 -20.053 -9.202 1.00 83.31 91 PHE A O 1
ATOM 741 N N . GLU A 1 92 ? -10.139 -21.377 -11.023 1.00 81.25 92 GLU A N 1
ATOM 742 C CA . GLU A 1 92 ? -10.969 -22.427 -10.437 1.00 81.25 92 GLU A CA 1
ATOM 743 C C . GLU A 1 92 ? -10.231 -23.005 -9.226 1.00 81.25 92 GLU A C 1
ATOM 745 O O . GLU A 1 92 ? -9.012 -23.203 -9.266 1.00 81.25 92 GLU A O 1
ATOM 750 N N . ALA A 1 93 ? -10.961 -23.225 -8.133 1.00 68.56 93 ALA A N 1
ATOM 751 C CA . ALA A 1 93 ? -10.399 -23.920 -6.987 1.00 68.56 93 ALA A CA 1
ATOM 752 C C . ALA A 1 93 ? -10.024 -25.337 -7.443 1.00 68.56 93 ALA A C 1
ATOM 754 O O . ALA A 1 93 ? -10.905 -26.103 -7.834 1.00 68.56 93 ALA A O 1
ATOM 755 N N . LEU A 1 94 ? -8.719 -25.629 -7.453 1.00 57.91 94 LEU A N 1
ATOM 756 C CA . LEU A 1 94 ? -8.184 -26.973 -7.683 1.00 57.91 94 LEU A CA 1
ATOM 757 C C . LEU A 1 94 ? -8.682 -27.953 -6.617 1.00 57.91 94 LEU A C 1
ATOM 759 O O . LEU A 1 94 ? -8.750 -27.546 -5.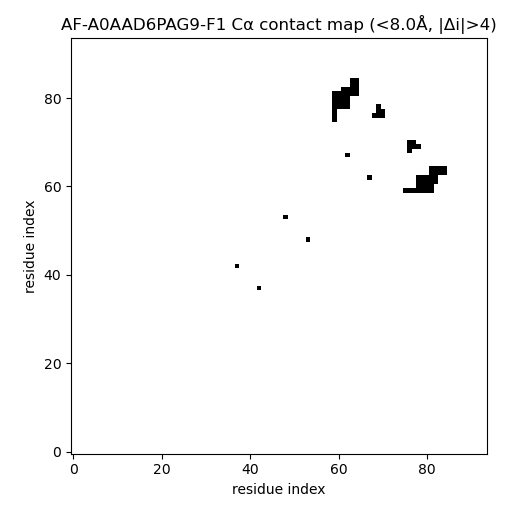432 1.00 57.91 94 LEU A O 1
#

pLDDT: mean 70.08, std 25.0, range [32.91, 97.81]

Radius of gyration: 32.59 Å; Cα contacts (8 Å, |Δi|>4): 38; chains: 1; bounding box: 62×83×56 Å

Mean predicted aligned error: 18.04 Å

Organism: NCBI:txid889485